Protein AF-J9E7L3-F1 (afdb_monomer_lite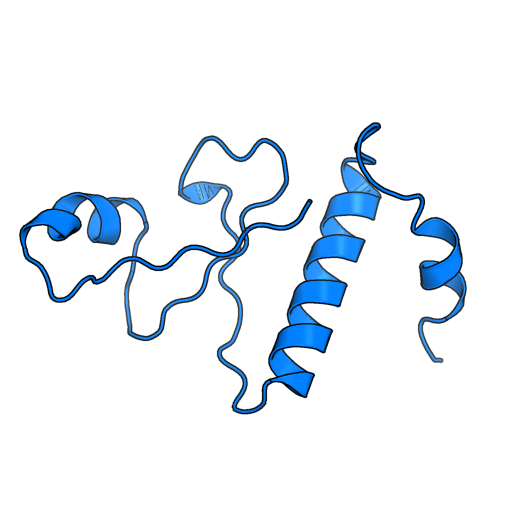)

Structure (mmCIF, N/CA/C/O backbone):
data_AF-J9E7L3-F1
#
_entry.id   AF-J9E7L3-F1
#
loop_
_atom_site.group_PDB
_atom_site.id
_atom_site.type_symbol
_atom_site.label_atom_id
_atom_site.label_alt_id
_atom_site.label_comp_id
_atom_site.label_asym_id
_atom_site.label_entity_id
_atom_site.label_seq_id
_atom_site.pdbx_PDB_ins_code
_atom_site.Cartn_x
_atom_site.Cartn_y
_atom_site.Cartn_z
_atom_site.occupancy
_atom_site.B_iso_or_equiv
_atom_site.auth_seq_id
_atom_site.auth_comp_id
_atom_site.auth_asym_id
_atom_site.auth_atom_id
_atom_site.pdbx_PDB_model_num
ATOM 1 N N . MET A 1 1 ? -14.263 -5.400 2.554 1.00 71.50 1 MET A N 1
ATOM 2 C CA . MET A 1 1 ? -13.179 -6.408 2.613 1.00 71.50 1 MET A CA 1
ATOM 3 C C . MET A 1 1 ? -11.896 -5.731 2.170 1.00 71.50 1 MET A C 1
ATOM 5 O O . MET A 1 1 ? -11.941 -5.010 1.183 1.00 71.50 1 MET A O 1
ATOM 9 N N . VAL A 1 2 ? -10.802 -5.911 2.908 1.00 85.44 2 VAL A N 1
ATOM 10 C CA . VAL A 1 2 ? -9.475 -5.413 2.511 1.00 85.44 2 VAL A CA 1
ATOM 11 C C . VAL A 1 2 ? -8.864 -6.424 1.549 1.00 85.44 2 VAL A C 1
ATOM 13 O O . VAL A 1 2 ? -8.965 -7.627 1.793 1.00 85.44 2 VAL A O 1
ATOM 16 N N . GLN A 1 3 ? -8.262 -5.950 0.463 1.00 91.69 3 GLN A N 1
ATOM 17 C CA . GLN A 1 3 ? -7.612 -6.795 -0.535 1.00 91.69 3 GLN A CA 1
ATOM 18 C C . GLN A 1 3 ? -6.122 -6.476 -0.585 1.00 91.69 3 GLN A C 1
ATOM 20 O O . GLN A 1 3 ? -5.726 -5.317 -0.476 1.00 91.69 3 GLN A O 1
ATOM 25 N N . LEU A 1 4 ? -5.309 -7.519 -0.741 1.00 93.44 4 LEU A N 1
ATOM 26 C CA . LEU A 1 4 ? -3.871 -7.408 -0.942 1.00 93.44 4 LEU A CA 1
ATOM 27 C C . LEU A 1 4 ? -3.546 -7.870 -2.361 1.00 93.44 4 LEU A C 1
ATOM 29 O O . LEU A 1 4 ? -4.035 -8.909 -2.800 1.00 93.44 4 LEU A O 1
ATOM 33 N N . ALA A 1 5 ? -2.704 -7.109 -3.051 1.00 94.94 5 ALA A N 1
ATOM 34 C CA . ALA A 1 5 ? -2.197 -7.441 -4.372 1.00 94.94 5 ALA A CA 1
ATOM 35 C C . ALA A 1 5 ? -0.688 -7.191 -4.427 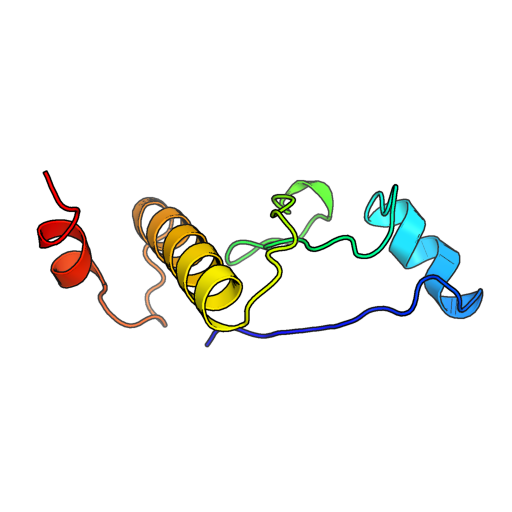1.00 94.94 5 ALA A C 1
ATOM 37 O O . ALA A 1 5 ? -0.150 -6.395 -3.655 1.00 94.94 5 ALA A O 1
ATOM 38 N N . VAL A 1 6 ? -0.016 -7.877 -5.349 1.00 95.88 6 VAL A N 1
ATOM 39 C CA . VAL A 1 6 ? 1.418 -7.724 -5.609 1.00 95.88 6 VAL A CA 1
ATOM 40 C C . VAL A 1 6 ? 1.651 -7.591 -7.107 1.00 95.88 6 VAL A C 1
ATOM 42 O O . VAL A 1 6 ? 0.976 -8.238 -7.905 1.00 95.88 6 VAL A O 1
ATOM 45 N N . VAL A 1 7 ? 2.612 -6.752 -7.483 1.00 97.06 7 VAL A N 1
ATOM 46 C CA . VAL A 1 7 ? 3.043 -6.548 -8.869 1.00 97.06 7 VAL A CA 1
ATOM 47 C C . VAL A 1 7 ? 4.549 -6.762 -8.918 1.00 97.06 7 VAL A C 1
ATOM 49 O O . VAL A 1 7 ? 5.289 -6.160 -8.140 1.00 97.06 7 VAL A O 1
ATOM 52 N N . ASN A 1 8 ? 5.008 -7.630 -9.818 1.00 97.31 8 ASN A N 1
ATOM 53 C CA . ASN A 1 8 ? 6.431 -7.869 -10.017 1.00 97.31 8 ASN A CA 1
ATOM 54 C C . ASN A 1 8 ? 7.004 -6.854 -11.015 1.00 97.31 8 ASN A C 1
ATOM 56 O O . ASN A 1 8 ? 6.914 -7.062 -12.223 1.00 97.31 8 ASN A O 1
ATOM 60 N N . CYS A 1 9 ? 7.625 -5.786 -10.516 1.00 97.19 9 CYS A N 1
ATOM 61 C CA . CYS A 1 9 ? 8.244 -4.759 -11.361 1.00 97.19 9 CYS A CA 1
ATOM 62 C C . CYS A 1 9 ? 9.589 -5.166 -11.985 1.00 97.19 9 CYS A C 1
ATOM 64 O O . CYS A 1 9 ? 10.156 -4.379 -12.736 1.00 97.19 9 CYS A O 1
ATOM 66 N N . ALA A 1 10 ? 10.102 -6.368 -11.697 1.00 97.06 10 ALA A N 1
ATOM 67 C CA . ALA A 1 10 ? 11.241 -6.924 -12.427 1.00 97.06 10 ALA A CA 1
ATOM 68 C C . ALA A 1 10 ? 10.826 -7.574 -13.762 1.00 97.06 10 ALA A C 1
ATOM 70 O O . ALA A 1 10 ? 11.684 -7.876 -14.586 1.00 97.06 10 ALA A O 1
ATOM 71 N N . ASP A 1 11 ? 9.526 -7.805 -13.971 1.00 97.94 11 ASP A N 1
ATOM 72 C CA . ASP A 1 11 ? 8.985 -8.315 -15.230 1.00 97.94 11 ASP A CA 1
ATOM 73 C C . ASP A 1 11 ? 8.708 -7.145 -16.197 1.00 97.94 11 ASP A C 1
ATOM 75 O O . ASP A 1 11 ? 7.907 -6.267 -15.850 1.00 97.94 11 ASP A O 1
ATOM 79 N N . PRO A 1 12 ? 9.307 -7.123 -17.407 1.00 97.31 12 PRO A N 1
ATOM 80 C CA . PRO A 1 12 ? 9.053 -6.085 -18.409 1.00 97.31 12 PRO A CA 1
ATOM 81 C C . PRO A 1 12 ? 7.572 -5.919 -18.773 1.00 97.31 12 PRO A C 1
ATOM 83 O O . PRO A 1 12 ? 7.140 -4.816 -19.102 1.00 97.31 12 PRO A O 1
ATOM 86 N N . LEU A 1 13 ? 6.758 -6.977 -18.660 1.00 98.25 13 LEU A N 1
ATOM 87 C CA . LEU A 1 13 ? 5.313 -6.895 -18.906 1.00 98.25 13 LEU A CA 1
ATOM 88 C C . LEU A 1 13 ? 4.603 -5.928 -17.945 1.00 98.25 13 LEU A C 1
ATOM 90 O O . LEU A 1 13 ? 3.548 -5.388 -18.278 1.00 98.25 13 LEU A O 1
ATOM 94 N N . ASN A 1 14 ? 5.181 -5.683 -16.766 1.00 97.75 14 ASN A N 1
ATOM 95 C CA . ASN A 1 14 ? 4.631 -4.789 -15.749 1.00 97.75 14 ASN A CA 1
ATOM 96 C C . ASN A 1 14 ? 5.248 -3.384 -15.778 1.00 97.75 14 ASN A C 1
ATOM 98 O O . ASN A 1 14 ? 4.873 -2.555 -14.946 1.00 97.75 14 ASN A O 1
ATOM 102 N N . GLU A 1 15 ? 6.158 -3.086 -16.711 1.00 96.44 15 GLU A N 1
ATOM 103 C CA . GLU A 1 15 ? 6.903 -1.822 -16.747 1.00 96.44 15 GLU A CA 1
ATOM 104 C C . GLU A 1 15 ? 5.968 -0.604 -16.741 1.00 96.44 15 GLU A C 1
ATOM 106 O O . GLU A 1 15 ? 6.082 0.262 -15.869 1.00 96.44 15 GLU A O 1
ATOM 111 N N . ILE A 1 16 ? 4.976 -0.583 -17.640 1.00 97.00 16 ILE A N 1
ATOM 112 C CA . ILE A 1 16 ? 3.994 0.509 -17.734 1.00 97.00 16 ILE A CA 1
ATOM 113 C C . ILE A 1 16 ? 3.218 0.647 -16.420 1.00 97.00 16 ILE A C 1
ATOM 115 O O . ILE A 1 16 ? 3.020 1.760 -15.933 1.00 97.00 16 ILE A O 1
ATOM 119 N N . THR A 1 17 ? 2.812 -0.467 -15.805 1.00 95.81 17 THR A N 1
ATOM 120 C CA . THR A 1 17 ? 2.075 -0.472 -14.531 1.00 95.81 17 THR A CA 1
ATOM 121 C C . THR A 1 17 ? 2.914 0.120 -13.401 1.00 95.81 17 THR A C 1
ATOM 123 O O . THR A 1 17 ? 2.412 0.937 -12.624 1.00 95.81 17 THR A O 1
ATOM 126 N N . CYS A 1 18 ? 4.192 -0.249 -13.317 1.00 96.50 18 CYS A N 1
ATOM 127 C CA . CYS A 1 18 ? 5.115 0.213 -12.282 1.00 96.50 18 CYS A CA 1
ATOM 128 C C . CYS A 1 18 ? 5.501 1.687 -12.464 1.00 96.50 18 CYS A C 1
ATOM 130 O O . CYS A 1 18 ? 5.508 2.433 -11.483 1.00 96.50 18 CYS A O 1
ATOM 132 N N . GLN A 1 19 ? 5.727 2.136 -13.703 1.00 95.44 19 GLN A N 1
ATOM 133 C CA . GLN A 1 19 ? 5.947 3.551 -14.027 1.00 95.44 19 GLN A CA 1
ATOM 134 C C . GLN A 1 19 ? 4.708 4.400 -13.710 1.00 95.44 19 GLN A C 1
ATOM 136 O O . GLN A 1 19 ? 4.807 5.405 -13.007 1.00 95.44 19 GLN A O 1
ATOM 141 N N . THR A 1 20 ? 3.525 3.953 -14.145 1.00 95.62 20 THR A N 1
ATOM 142 C CA . THR A 1 20 ? 2.237 4.624 -13.887 1.00 95.62 20 THR A CA 1
ATOM 143 C C . THR A 1 20 ? 1.934 4.739 -12.392 1.00 95.62 20 THR A C 1
ATOM 145 O O . THR A 1 20 ? 1.338 5.715 -11.944 1.00 95.62 20 THR A O 1
ATOM 148 N N . ASN A 1 21 ? 2.375 3.762 -11.596 1.00 95.06 21 ASN A N 1
ATOM 149 C CA . ASN A 1 21 ? 2.260 3.789 -10.141 1.00 95.06 21 ASN A CA 1
ATOM 150 C C . ASN A 1 21 ? 3.487 4.387 -9.442 1.00 95.06 21 ASN A C 1
ATOM 152 O O . ASN A 1 21 ? 3.569 4.294 -8.220 1.00 95.06 21 ASN A O 1
ATOM 156 N N . SER A 1 22 ? 4.415 5.011 -10.168 1.00 95.06 22 SER A N 1
ATOM 157 C CA . SER A 1 22 ? 5.605 5.657 -9.604 1.00 95.06 22 SER A CA 1
ATOM 158 C C . SER A 1 22 ? 6.344 4.759 -8.602 1.00 95.06 22 SER A C 1
ATOM 160 O O . SER A 1 22 ? 6.644 5.179 -7.488 1.00 95.06 22 SER A O 1
ATOM 162 N N . ALA A 1 23 ? 6.584 3.495 -8.957 1.00 93.19 23 ALA A N 1
ATOM 163 C CA . ALA A 1 23 ? 7.371 2.585 -8.131 1.00 93.19 23 ALA A CA 1
ATOM 164 C C . ALA A 1 23 ? 8.861 2.970 -8.200 1.00 93.19 23 ALA A C 1
ATOM 166 O O . ALA A 1 23 ? 9.579 2.535 -9.094 1.00 93.19 23 ALA A O 1
ATOM 167 N N . LEU A 1 24 ? 9.301 3.839 -7.281 1.00 87.69 24 LEU A N 1
ATOM 168 C CA . LEU A 1 24 ? 10.638 4.460 -7.307 1.00 87.69 24 LEU A CA 1
ATOM 169 C C . LEU A 1 24 ? 11.745 3.605 -6.668 1.00 87.69 24 LEU A C 1
ATOM 171 O O . LEU A 1 24 ? 12.924 3.820 -6.933 1.00 87.69 24 LEU A O 1
ATOM 175 N N . PHE A 1 25 ? 11.379 2.675 -5.791 1.00 91.06 25 PHE A N 1
ATOM 176 C CA . PHE A 1 25 ? 12.285 1.777 -5.072 1.00 91.06 25 PHE A CA 1
ATOM 177 C C . PHE A 1 25 ? 11.565 0.462 -4.773 1.00 91.06 25 PHE A C 1
ATOM 179 O O . PHE A 1 25 ? 10.375 0.345 -5.043 1.00 91.06 25 PHE A O 1
ATOM 186 N N . PHE A 1 26 ? 12.257 -0.540 -4.226 1.00 92.94 26 PHE A N 1
ATOM 187 C CA . PHE A 1 26 ? 11.639 -1.829 -3.908 1.00 92.94 26 PHE A CA 1
ATOM 188 C C . PHE A 1 26 ? 12.052 -2.343 -2.518 1.00 92.94 26 PHE A C 1
ATOM 190 O O . PHE A 1 26 ? 13.223 -2.214 -2.162 1.00 92.94 26 PHE A O 1
ATOM 197 N N . PRO A 1 27 ? 11.127 -2.964 -1.756 1.00 93.12 27 PRO A N 1
ATOM 198 C CA . PRO A 1 27 ? 9.692 -3.041 -2.040 1.00 93.12 27 PRO A CA 1
ATOM 199 C C . PRO A 1 27 ? 9.010 -1.668 -1.891 1.00 93.12 27 PRO A C 1
ATOM 201 O O . PRO A 1 27 ? 9.366 -0.885 -1.016 1.00 93.12 27 PRO A O 1
ATOM 204 N N . TYR A 1 28 ? 8.016 -1.389 -2.739 1.00 94.62 28 TYR A N 1
ATOM 205 C CA . TYR A 1 28 ? 7.192 -0.180 -2.655 1.00 94.62 28 TYR A CA 1
ATOM 206 C C . TYR A 1 28 ? 5.747 -0.564 -2.393 1.00 94.62 28 TYR A C 1
ATOM 208 O O . TYR A 1 28 ? 5.122 -1.245 -3.207 1.00 94.62 28 TYR A O 1
ATOM 216 N N . ILE A 1 29 ? 5.232 -0.157 -1.236 1.00 94.62 29 ILE A N 1
ATOM 217 C CA . ILE A 1 29 ? 3.900 -0.535 -0.776 1.00 94.62 29 ILE A CA 1
ATOM 218 C C . ILE A 1 29 ? 3.002 0.697 -0.810 1.00 94.62 29 ILE A C 1
ATOM 220 O O . ILE A 1 29 ? 3.361 1.770 -0.326 1.00 94.62 29 ILE A O 1
ATOM 224 N N . LYS A 1 30 ? 1.814 0.525 -1.386 1.00 95.12 30 LYS A N 1
ATOM 225 C CA . LYS A 1 30 ? 0.804 1.568 -1.526 1.00 95.12 30 LYS A CA 1
ATOM 226 C C . LYS A 1 30 ? -0.515 1.120 -0.910 1.00 95.12 30 LYS A C 1
ATOM 228 O O . LYS A 1 30 ? -1.003 0.034 -1.216 1.00 95.12 30 LYS A O 1
ATOM 233 N N . TYR A 1 31 ? -1.102 1.977 -0.083 1.00 95.25 31 TYR A N 1
ATOM 234 C CA . TYR A 1 31 ? -2.486 1.857 0.361 1.00 95.25 31 TYR A CA 1
ATOM 235 C C . TYR A 1 31 ? -3.391 2.617 -0.608 1.00 95.25 31 TYR A C 1
ATOM 237 O O . TYR A 1 31 ? -3.175 3.801 -0.853 1.00 95.25 31 TYR A O 1
ATOM 245 N N . PHE A 1 32 ? -4.414 1.952 -1.136 1.00 95.25 32 PHE A N 1
ATOM 246 C CA . PHE A 1 32 ? -5.440 2.577 -1.965 1.00 95.25 32 PHE A CA 1
ATOM 247 C C . PHE A 1 32 ? -6.727 2.686 -1.141 1.00 95.25 32 PHE A C 1
ATOM 249 O O . PHE A 1 32 ? -7.326 1.648 -0.845 1.00 95.25 32 PHE A O 1
ATOM 256 N N . PRO A 1 33 ? -7.155 3.905 -0.757 1.00 92.75 33 PRO A N 1
ATOM 257 C CA . PRO A 1 33 ? -8.441 4.109 -0.104 1.00 92.75 33 PRO A CA 1
ATOM 258 C C . PRO A 1 33 ? -9.606 3.584 -0.939 1.00 92.75 33 PRO A C 1
ATOM 260 O O . PRO A 1 33 ? -9.495 3.427 -2.164 1.00 92.75 33 PRO A O 1
ATOM 263 N N . GLN A 1 34 ? -10.749 3.354 -0.297 1.00 88.44 34 GLN A N 1
ATOM 264 C CA . GLN A 1 34 ? -11.940 2.935 -1.030 1.00 88.44 34 GLN A CA 1
ATOM 265 C C . GLN A 1 34 ? -12.280 3.928 -2.162 1.00 88.44 34 GLN A C 1
ATOM 267 O O . GLN A 1 34 ? -12.157 5.138 -2.002 1.00 88.44 34 GLN A O 1
ATOM 272 N N . ASN A 1 35 ? -12.719 3.401 -3.311 1.00 87.38 35 ASN A N 1
ATOM 273 C CA . ASN A 1 35 ? -13.058 4.161 -4.523 1.00 87.38 35 ASN A CA 1
ATOM 274 C C . ASN A 1 35 ? -11.876 4.896 -5.182 1.00 87.38 35 ASN A C 1
ATOM 276 O O . ASN A 1 35 ? -12.090 5.768 -6.022 1.00 87.38 35 ASN A O 1
ATOM 280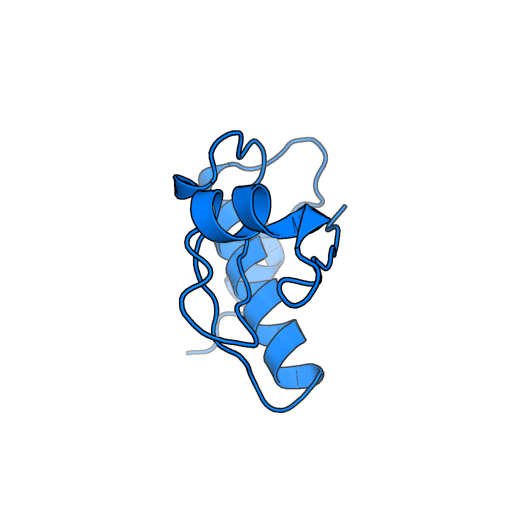 N N . SER A 1 36 ? -10.635 4.520 -4.863 1.00 91.62 36 SER A N 1
ATOM 281 C CA . SER A 1 36 ? -9.465 4.970 -5.622 1.00 91.62 36 SER A CA 1
ATOM 282 C C . SER A 1 36 ? -9.536 4.473 -7.065 1.00 91.62 36 SER A C 1
ATOM 284 O O . SER A 1 36 ? -9.542 3.267 -7.309 1.00 91.62 36 SER A O 1
ATOM 286 N N . SER A 1 37 ? -9.554 5.399 -8.021 1.00 91.12 37 SER A N 1
ATOM 287 C CA . SER A 1 37 ? -9.560 5.098 -9.459 1.00 91.12 37 SER A CA 1
ATOM 288 C C . SER A 1 37 ? -8.304 5.594 -10.177 1.00 91.12 37 SER A C 1
ATOM 290 O O . SER A 1 37 ? -8.131 5.326 -11.364 1.00 91.12 37 SER A O 1
ATOM 292 N N . ASN A 1 38 ? -7.432 6.327 -9.479 1.00 93.25 38 ASN A N 1
ATOM 293 C CA . ASN A 1 38 ? -6.206 6.888 -10.026 1.00 93.25 38 ASN A CA 1
ATOM 294 C C . ASN A 1 38 ? -4.981 6.457 -9.186 1.00 93.25 38 ASN A C 1
ATOM 296 O O . ASN A 1 38 ? -5.054 6.484 -7.955 1.00 93.25 38 ASN A O 1
ATOM 300 N N . PRO A 1 39 ? -3.835 6.125 -9.813 1.00 91.75 39 PRO A N 1
ATOM 301 C CA . PRO A 1 39 ? -2.575 5.823 -9.118 1.00 91.75 39 PRO A CA 1
ATOM 302 C C . PRO A 1 39 ? -2.123 6.877 -8.094 1.00 91.75 39 PRO A C 1
ATOM 304 O O . PRO A 1 39 ? -1.437 6.542 -7.124 1.00 91.75 39 PRO A O 1
ATOM 307 N N . ASN A 1 40 ? -2.522 8.137 -8.293 1.00 92.88 40 ASN A N 1
ATOM 308 C CA . ASN A 1 40 ? -2.215 9.268 -7.416 1.00 92.88 40 ASN A CA 1
ATOM 309 C C . ASN A 1 40 ? -3.092 9.325 -6.157 1.00 92.88 40 ASN A C 1
ATOM 311 O O . ASN A 1 40 ? -2.783 10.077 -5.240 1.00 92.88 40 ASN A O 1
ATOM 315 N N . ASN A 1 41 ? -4.184 8.554 -6.089 1.00 92.88 41 ASN A N 1
ATOM 316 C CA . ASN A 1 41 ? -4.981 8.435 -4.862 1.00 92.88 41 ASN A CA 1
ATOM 317 C C . ASN A 1 41 ? -4.293 7.554 -3.812 1.00 92.88 41 ASN A C 1
ATOM 319 O O . ASN A 1 41 ? -4.700 7.537 -2.652 1.00 92.88 41 ASN A O 1
ATOM 323 N N . ALA A 1 42 ? -3.274 6.803 -4.225 1.00 93.94 42 ALA A N 1
ATOM 324 C CA . ALA A 1 42 ? -2.569 5.889 -3.359 1.00 93.94 42 ALA A CA 1
ATOM 325 C C . ALA A 1 42 ? -1.656 6.625 -2.378 1.00 93.94 42 ALA A C 1
ATOM 327 O O . ALA A 1 42 ? -0.936 7.552 -2.751 1.00 93.94 42 ALA A O 1
ATOM 328 N N . ILE A 1 43 ? -1.616 6.136 -1.146 1.00 93.69 43 ILE A N 1
ATOM 329 C CA . ILE A 1 43 ? -0.738 6.640 -0.096 1.00 93.69 43 ILE A CA 1
ATOM 330 C C . ILE A 1 43 ? 0.429 5.654 0.047 1.00 93.69 43 ILE A C 1
ATOM 332 O O . ILE A 1 43 ? 0.186 4.480 0.346 1.00 93.69 43 ILE A O 1
ATOM 336 N N . PRO A 1 44 ? 1.686 6.075 -0.184 1.00 93.94 44 PRO A N 1
ATOM 337 C CA . PRO A 1 44 ? 2.847 5.242 0.106 1.00 93.94 44 PRO A CA 1
ATOM 338 C C . PRO A 1 44 ? 2.895 4.921 1.600 1.00 93.94 44 PRO A C 1
ATOM 340 O O . PRO A 1 44 ? 2.720 5.817 2.425 1.00 93.94 44 PRO A O 1
ATOM 343 N N . ILE A 1 45 ? 3.135 3.659 1.948 1.00 94.25 45 ILE A N 1
ATOM 344 C CA . ILE A 1 45 ? 3.277 3.232 3.343 1.00 94.25 45 ILE A CA 1
ATOM 345 C C . ILE A 1 45 ? 4.648 2.606 3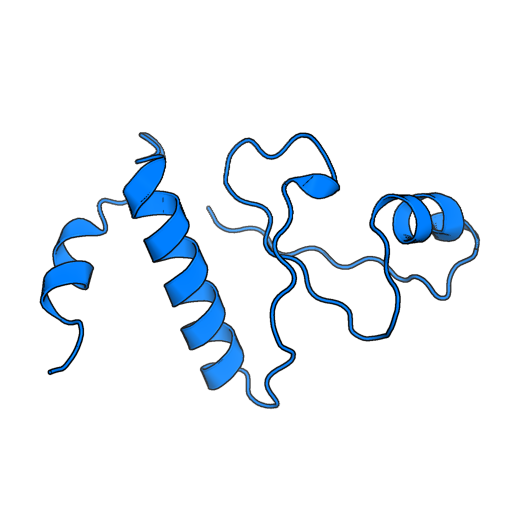.579 1.00 94.25 45 ILE A C 1
ATOM 347 O O . ILE A 1 45 ? 5.250 2.023 2.675 1.00 94.25 45 ILE A O 1
ATOM 351 N N . GLU A 1 46 ? 5.143 2.739 4.805 1.00 92.00 46 GLU A N 1
ATOM 352 C CA . GLU A 1 46 ? 6.455 2.229 5.191 1.00 92.00 46 GLU A CA 1
ATOM 353 C C . GLU A 1 46 ? 6.520 0.698 5.169 1.00 92.00 46 GLU A C 1
ATOM 355 O O . GLU A 1 46 ? 5.553 -0.012 5.455 1.00 92.00 46 GLU A O 1
ATOM 360 N N . THR A 1 47 ? 7.710 0.179 4.873 1.00 91.31 47 THR A N 1
ATOM 361 C CA . THR A 1 47 ? 8.008 -1.253 4.912 1.00 91.31 47 THR A CA 1
ATOM 362 C C . THR A 1 47 ? 8.534 -1.624 6.295 1.00 91.31 47 THR A C 1
ATOM 364 O O . THR A 1 47 ? 9.718 -1.450 6.595 1.00 91.31 47 THR A O 1
ATOM 367 N N . LEU A 1 48 ? 7.655 -2.139 7.153 1.00 92.69 48 LEU A N 1
ATOM 368 C CA . LEU A 1 48 ? 8.018 -2.571 8.501 1.00 92.69 48 LEU A CA 1
ATOM 369 C C . LEU A 1 48 ? 8.517 -4.022 8.502 1.00 92.69 48 LEU A C 1
ATOM 371 O O . LEU A 1 48 ? 7.966 -4.895 7.838 1.00 92.69 48 LEU A O 1
ATOM 375 N N . GLN A 1 49 ? 9.536 -4.299 9.318 1.00 91.06 49 GLN A N 1
ATOM 376 C CA . GLN A 1 49 ? 10.247 -5.589 9.351 1.00 91.06 49 GLN A CA 1
ATOM 377 C C . GLN A 1 49 ? 9.463 -6.736 10.018 1.00 91.06 49 GLN A C 1
ATOM 379 O O . GLN A 1 49 ? 9.970 -7.847 10.145 1.00 91.06 49 GLN A O 1
ATOM 384 N N . SER A 1 50 ? 8.235 -6.494 10.487 1.00 95.75 50 SER A N 1
ATOM 385 C CA . SER A 1 50 ? 7.423 -7.521 11.144 1.00 95.75 50 SER A CA 1
ATOM 386 C C . SER A 1 50 ? 5.986 -7.514 10.648 1.00 95.75 50 SER A C 1
ATOM 388 O O . SER A 1 50 ? 5.393 -6.459 10.420 1.00 95.75 50 SER A O 1
ATOM 390 N N . VAL A 1 51 ? 5.391 -8.708 10.574 1.00 94.88 51 VAL A N 1
ATOM 391 C CA . VAL A 1 51 ? 3.971 -8.887 10.232 1.00 94.88 51 VAL A CA 1
ATOM 392 C C . VAL A 1 51 ? 3.076 -8.109 11.194 1.00 94.88 51 VAL A C 1
ATOM 394 O O . VAL A 1 51 ? 2.107 -7.487 10.771 1.00 94.88 51 VAL A O 1
ATOM 397 N N . ARG A 1 52 ? 3.420 -8.103 12.489 1.00 96.25 52 ARG A N 1
ATOM 398 C CA . ARG A 1 52 ? 2.698 -7.326 13.500 1.00 96.25 52 ARG A CA 1
ATOM 399 C C . ARG A 1 52 ? 2.735 -5.833 13.184 1.00 96.25 52 ARG A C 1
ATOM 401 O O . ARG A 1 52 ? 1.678 -5.221 13.146 1.00 96.25 52 ARG A O 1
ATOM 408 N N . GLY A 1 53 ? 3.922 -5.278 12.931 1.00 95.56 53 GLY A N 1
ATOM 409 C CA . GLY A 1 53 ? 4.076 -3.863 12.592 1.00 95.56 53 GLY A CA 1
ATOM 410 C C . GLY A 1 53 ? 3.291 -3.494 11.336 1.00 95.56 53 GLY A C 1
ATOM 411 O O . GLY A 1 53 ? 2.503 -2.556 11.365 1.00 95.56 53 GLY A O 1
ATOM 412 N N . MET A 1 54 ? 3.422 -4.289 10.270 1.00 94.69 54 MET A N 1
ATOM 413 C CA . MET A 1 54 ? 2.658 -4.085 9.033 1.00 94.69 54 MET A CA 1
ATOM 414 C C . MET A 1 54 ? 1.146 -4.128 9.270 1.00 94.69 54 MET A C 1
ATOM 416 O O . MET A 1 54 ? 0.422 -3.271 8.772 1.00 94.69 54 MET A O 1
ATOM 420 N N . ARG A 1 55 ? 0.650 -5.096 10.050 1.00 94.38 55 ARG A N 1
ATOM 421 C CA . ARG A 1 55 ? -0.776 -5.195 10.394 1.00 94.38 55 ARG A CA 1
ATOM 422 C C . ARG A 1 55 ? -1.253 -3.973 11.175 1.00 94.38 55 ARG A C 1
ATOM 424 O O . ARG A 1 55 ? -2.338 -3.468 10.891 1.00 94.38 55 ARG A O 1
ATOM 431 N N . ASP A 1 56 ? -0.475 -3.522 12.153 1.00 94.06 56 ASP A N 1
ATOM 432 C CA . ASP A 1 56 ? -0.830 -2.376 12.988 1.00 94.06 56 ASP A CA 1
ATOM 433 C C . ASP A 1 56 ? -0.874 -1.087 12.125 1.00 94.06 56 ASP A C 1
ATOM 435 O O . ASP A 1 56 ? -1.859 -0.350 12.193 1.00 94.06 56 ASP A O 1
ATOM 439 N N . LEU A 1 57 ? 0.085 -0.896 11.205 1.00 94.44 57 LEU A N 1
ATOM 440 C CA . LEU A 1 57 ? 0.098 0.202 10.222 1.00 94.44 57 LEU A CA 1
ATOM 441 C C . LEU A 1 57 ? -1.095 0.153 9.251 1.00 94.44 57 LEU A C 1
ATOM 443 O O . LEU A 1 57 ? -1.791 1.148 9.064 1.00 94.44 57 LEU A O 1
ATOM 447 N N . ILE A 1 58 ? -1.377 -1.007 8.648 1.00 93.81 58 ILE A N 1
ATOM 448 C CA . ILE A 1 58 ? -2.526 -1.180 7.740 1.00 93.81 58 ILE A CA 1
ATOM 449 C C . ILE A 1 58 ? -3.841 -0.886 8.475 1.00 93.81 58 ILE A C 1
ATOM 451 O O . ILE A 1 58 ? -4.739 -0.260 7.914 1.00 93.81 58 ILE A O 1
ATOM 455 N N . THR A 1 59 ? -3.951 -1.304 9.739 1.00 92.94 59 THR A N 1
ATOM 456 C CA . THR A 1 59 ? -5.128 -1.022 10.572 1.00 92.94 59 THR A CA 1
ATOM 457 C C . THR A 1 59 ? -5.309 0.480 10.776 1.00 92.94 59 THR A C 1
ATOM 459 O O . THR A 1 59 ? -6.427 0.976 10.659 1.00 92.94 59 THR A O 1
ATOM 462 N N . GLU A 1 60 ? -4.229 1.220 11.033 1.00 92.31 60 GLU A N 1
ATOM 463 C CA . GLU A 1 60 ? -4.290 2.678 11.146 1.00 92.31 60 GLU A CA 1
ATOM 464 C C . GLU A 1 60 ? -4.776 3.336 9.847 1.00 92.31 60 GLU A C 1
ATOM 466 O O . GLU A 1 60 ? -5.691 4.160 9.892 1.00 92.31 60 GLU A O 1
ATOM 471 N N . MET A 1 61 ? -4.258 2.909 8.692 1.00 93.19 61 MET A N 1
ATOM 472 C CA . MET A 1 61 ? -4.689 3.418 7.381 1.00 93.19 61 MET A CA 1
ATOM 473 C C . MET A 1 61 ? -6.182 3.177 7.119 1.00 93.19 61 MET A C 1
ATOM 475 O O . MET A 1 61 ? -6.889 4.083 6.680 1.00 93.19 61 MET A O 1
ATOM 479 N N . ILE A 1 62 ? -6.683 1.985 7.455 1.00 92.19 62 ILE A N 1
ATOM 480 C CA . ILE A 1 62 ? -8.107 1.629 7.342 1.00 92.19 62 ILE A CA 1
ATOM 481 C C . ILE A 1 62 ? -8.971 2.521 8.238 1.00 92.19 62 ILE A C 1
ATOM 483 O O . ILE A 1 62 ? -10.034 2.975 7.817 1.00 92.19 62 ILE A O 1
ATOM 487 N N . LEU A 1 63 ? -8.541 2.775 9.478 1.00 91.94 63 LEU A N 1
ATOM 488 C CA . LEU A 1 63 ? -9.286 3.623 10.412 1.00 91.94 63 LEU A CA 1
ATOM 489 C C . LEU A 1 63 ? -9.310 5.088 9.963 1.00 91.94 63 LEU A C 1
ATOM 491 O O . LEU A 1 63 ? -10.331 5.759 10.141 1.00 91.94 63 LEU A O 1
ATOM 495 N N . LEU A 1 64 ? -8.217 5.577 9.372 1.00 90.75 64 LEU A N 1
ATOM 496 C CA . LEU A 1 64 ? -8.156 6.907 8.768 1.00 90.75 64 LEU A CA 1
ATOM 497 C C . LEU A 1 64 ? -9.122 7.017 7.581 1.00 90.75 64 LEU A C 1
ATOM 499 O O . LEU A 1 64 ? -9.950 7.927 7.568 1.00 90.75 64 LEU A O 1
ATOM 503 N N . ASP A 1 65 ? -9.089 6.060 6.652 1.00 91.50 65 ASP A N 1
ATOM 504 C CA . ASP A 1 65 ? -9.994 5.999 5.496 1.00 91.50 65 ASP A CA 1
ATOM 505 C C . ASP A 1 65 ? -11.471 5.938 5.929 1.00 91.50 65 ASP A C 1
ATOM 507 O O . ASP A 1 65 ? -12.301 6.759 5.525 1.00 91.50 65 ASP A O 1
ATOM 511 N N . TYR A 1 66 ? -11.789 5.044 6.872 1.00 91.56 66 TYR A N 1
ATOM 512 C CA . TYR A 1 66 ? -13.130 4.923 7.445 1.00 91.56 66 TYR A CA 1
ATOM 51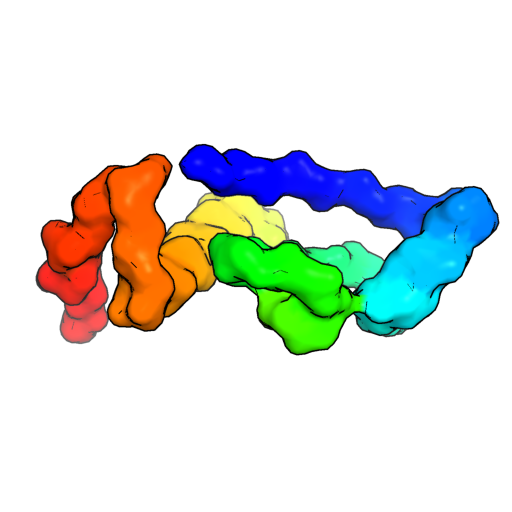3 C C . TYR A 1 66 ? -13.616 6.228 8.086 1.00 91.56 66 TYR A C 1
ATOM 515 O O . TYR A 1 66 ? -14.796 6.565 7.968 1.00 91.56 66 TYR A O 1
ATOM 523 N N . SER A 1 67 ? -12.730 6.980 8.749 1.00 89.88 67 SER A N 1
ATOM 524 C CA . SER A 1 67 ? -13.111 8.221 9.430 1.00 89.88 67 SER A CA 1
ATOM 525 C C . SER A 1 67 ? -13.643 9.300 8.481 1.00 89.88 67 SER A C 1
ATOM 527 O O . SER A 1 67 ? -14.455 10.122 8.912 1.00 89.88 67 SER A O 1
ATOM 529 N N . VAL A 1 68 ? -13.229 9.256 7.210 1.00 88.12 68 VAL A N 1
ATOM 530 C CA . VAL A 1 68 ? -13.624 10.203 6.161 1.00 88.12 68 VAL A CA 1
ATOM 531 C C . VAL A 1 68 ? -14.775 9.647 5.324 1.00 88.12 68 VAL A C 1
ATOM 533 O O . VAL A 1 68 ? -15.794 10.315 5.166 1.00 88.12 68 VAL A O 1
ATOM 536 N N . ASN A 1 69 ? -14.636 8.420 4.817 1.00 86.88 69 ASN A N 1
ATOM 537 C CA . ASN A 1 69 ? -15.518 7.891 3.773 1.00 86.88 69 ASN A CA 1
ATOM 538 C C . ASN A 1 69 ? -16.716 7.094 4.307 1.00 86.88 69 ASN A C 1
ATOM 540 O O . ASN A 1 69 ? -17.721 6.978 3.611 1.00 86.88 69 ASN A O 1
ATOM 544 N N . ARG A 1 70 ? -16.619 6.550 5.530 1.00 88.19 70 ARG A N 1
ATOM 545 C CA . ARG A 1 70 ? -17.661 5.747 6.210 1.00 88.19 70 ARG A CA 1
ATOM 546 C C . ARG A 1 70 ? -18.436 4.799 5.272 1.00 88.19 70 ARG A C 1
ATOM 548 O O . ARG A 1 70 ? -19.652 4.940 5.117 1.00 88.19 70 ARG A O 1
ATOM 555 N N . PRO A 1 71 ? -17.760 3.818 4.651 1.00 85.69 71 PRO A N 1
ATOM 556 C CA . PRO A 1 71 ? -18.382 2.943 3.667 1.00 85.69 71 PRO A CA 1
ATOM 557 C C . PRO A 1 71 ? -19.537 2.142 4.262 1.00 85.69 71 PRO A C 1
ATOM 559 O O . PRO A 1 71 ? -19.362 1.461 5.272 1.00 85.69 71 PRO A O 1
ATOM 562 N N . SER A 1 72 ? -20.698 2.137 3.606 1.00 88.25 72 SER A N 1
ATOM 563 C CA . SER A 1 72 ? -21.871 1.384 4.082 1.00 88.25 72 SER A CA 1
ATOM 564 C C . SER A 1 72 ? -21.664 -0.135 4.083 1.00 88.25 72 SER A C 1
ATOM 566 O O . SER A 1 72 ? -22.336 -0.852 4.819 1.00 88.25 72 SER A O 1
ATOM 568 N N . ASN A 1 73 ? -20.726 -0.636 3.276 1.00 88.75 73 ASN A N 1
ATOM 569 C CA . ASN A 1 73 ? -20.382 -2.053 3.173 1.00 88.75 73 ASN A CA 1
ATOM 570 C C . ASN A 1 73 ? -19.220 -2.481 4.090 1.00 88.75 73 ASN A C 1
ATOM 572 O O . ASN A 1 73 ? -18.693 -3.587 3.933 1.00 88.75 73 ASN A O 1
ATOM 576 N N . TRP A 1 74 ? -18.767 -1.612 4.996 1.00 89.31 74 TRP A N 1
ATOM 577 C CA . TRP A 1 74 ? -17.731 -1.922 5.984 1.00 89.31 74 TRP A CA 1
ATOM 578 C C . TRP A 1 74 ? -18.337 -2.068 7.388 1.00 89.31 74 TRP A C 1
ATOM 580 O O . TRP A 1 74 ? -19.388 -1.493 7.669 1.00 89.31 74 TRP A O 1
ATOM 590 N N . PRO A 1 75 ? -17.692 -2.824 8.297 1.00 90.44 75 PRO A N 1
ATOM 591 C CA . PRO A 1 75 ? -18.088 -2.844 9.702 1.00 90.44 75 PRO A CA 1
ATOM 592 C C . PRO A 1 75 ? -17.975 -1.453 10.341 1.00 90.44 75 PRO A C 1
ATOM 594 O O . PRO A 1 75 ? -17.125 -0.651 9.957 1.00 90.44 75 PRO A O 1
ATOM 597 N N . ASN A 1 76 ? -18.787 -1.185 11.366 1.00 89.94 76 ASN A N 1
ATOM 598 C CA . ASN A 1 76 ? -18.665 0.048 12.139 1.00 89.94 76 ASN A CA 1
ATOM 599 C C . ASN A 1 76 ? -17.408 0.001 13.022 1.00 89.94 76 ASN A C 1
ATOM 601 O O . ASN A 1 76 ? -17.344 -0.812 13.941 1.00 89.94 76 ASN A O 1
ATOM 605 N N . PHE A 1 77 ? -16.449 0.900 12.785 1.00 90.25 77 PHE A N 1
ATOM 606 C CA . PHE A 1 77 ? -15.201 0.998 13.551 1.00 90.25 77 PHE A CA 1
ATOM 607 C C . 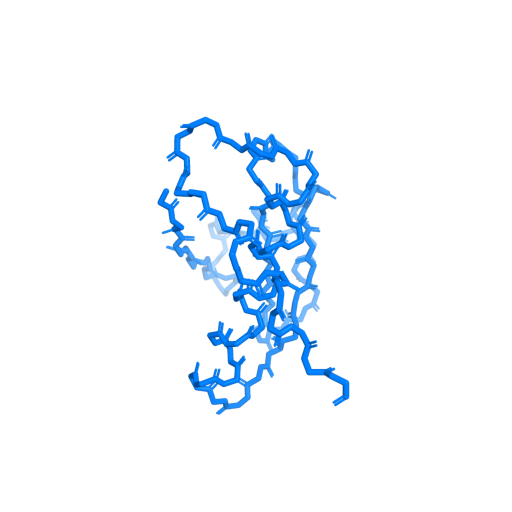PHE A 1 77 ? -15.172 2.122 14.604 1.00 90.25 77 PHE A C 1
ATOM 609 O O . PHE A 1 77 ? -14.138 2.333 15.241 1.00 90.25 77 PHE A O 1
ATOM 616 N N . ASP A 1 78 ? -16.280 2.829 14.851 1.00 88.94 78 ASP A N 1
ATOM 617 C CA . ASP A 1 78 ? -16.330 3.969 15.787 1.00 88.94 78 ASP A CA 1
ATOM 618 C C . ASP A 1 78 ? -15.903 3.582 17.216 1.00 88.94 78 ASP A C 1
ATOM 620 O O . ASP A 1 78 ? -15.338 4.396 17.953 1.00 88.94 78 ASP A O 1
ATOM 624 N N . PHE A 1 79 ? -16.117 2.320 17.603 1.00 86.06 79 PHE A N 1
ATOM 625 C CA . PHE A 1 79 ? -15.717 1.800 18.910 1.00 86.06 79 PHE A CA 1
ATOM 626 C C . PHE A 1 79 ? -14.192 1.744 19.095 1.00 86.06 79 PHE A C 1
ATOM 628 O O . PHE A 1 79 ? -13.715 1.903 20.216 1.00 86.06 79 PHE A O 1
ATOM 635 N N . LEU A 1 80 ? -13.419 1.584 18.015 1.00 83.56 80 LEU A N 1
ATOM 636 C CA . LEU A 1 80 ? -11.954 1.525 18.065 1.00 83.56 80 LEU A CA 1
ATOM 637 C C . LEU A 1 80 ? -11.331 2.902 18.319 1.00 83.56 80 LEU A C 1
ATOM 639 O O . LEU A 1 80 ? -10.263 2.999 18.924 1.00 83.56 80 LEU A O 1
ATOM 643 N N . ARG A 1 81 ? -12.019 3.989 17.939 1.00 65.12 81 ARG A N 1
ATOM 644 C CA . ARG A 1 81 ? -11.521 5.360 18.134 1.00 65.12 81 ARG A CA 1
ATOM 645 C C . ARG A 1 81 ? -11.451 5.766 19.610 1.00 65.12 81 ARG A C 1
ATOM 647 O O . ARG A 1 81 ? -10.654 6.632 19.957 1.00 65.12 81 ARG A O 1
ATOM 654 N N . LYS A 1 82 ? -12.232 5.115 20.483 1.00 54.47 82 LYS A N 1
ATOM 655 C CA . LYS A 1 82 ? -12.201 5.327 21.944 1.00 54.47 82 LYS A CA 1
ATOM 656 C C . LYS A 1 82 ? -10.954 4.744 22.626 1.00 54.47 82 LYS A C 1
ATOM 658 O O . LYS A 1 82 ? -10.725 5.049 23.789 1.00 54.47 82 LYS A O 1
ATOM 663 N N . TYR A 1 83 ? -10.148 3.948 21.917 1.00 52.94 83 TYR A N 1
ATOM 664 C CA . TYR A 1 83 ? -8.961 3.276 22.458 1.00 52.94 83 TYR A CA 1
ATOM 665 C C . TYR A 1 83 ? -7.631 3.810 21.904 1.00 52.94 83 TYR A C 1
ATOM 667 O O . TYR A 1 83 ? -6.594 3.178 22.122 1.00 52.94 83 TYR A O 1
ATOM 675 N N . LYS A 1 84 ? -7.614 4.967 21.215 1.00 48.84 84 LYS A N 1
ATOM 676 C CA . LYS A 1 84 ? -6.344 5.674 20.976 1.00 48.84 84 LYS A CA 1
ATOM 677 C C . LYS A 1 84 ? -5.772 6.055 22.345 1.00 48.84 84 LYS A C 1
ATOM 679 O O . LYS A 1 84 ? -6.326 6.911 23.028 1.00 48.84 84 LYS A O 1
ATOM 684 N N . ARG A 1 85 ? -4.728 5.328 22.757 1.00 43.25 85 ARG A N 1
ATOM 685 C CA . ARG A 1 85 ? -3.989 5.537 24.004 1.00 43.25 85 ARG A CA 1
ATOM 686 C C . ARG A 1 85 ? -3.585 7.008 24.122 1.00 43.25 85 ARG A C 1
ATOM 688 O O . ARG A 1 85 ? -3.015 7.553 23.179 1.00 43.25 85 ARG A O 1
ATOM 695 N N . VAL A 1 86 ? -3.921 7.587 25.275 1.00 39.09 86 VAL A N 1
ATOM 696 C CA . VAL A 1 86 ? -3.185 8.699 25.893 1.00 39.09 86 VAL A CA 1
ATOM 697 C C . VAL A 1 86 ? -1.721 8.297 26.032 1.00 39.09 86 VAL A C 1
ATOM 699 O O . VAL A 1 86 ? -1.486 7.105 26.350 1.00 39.09 86 VAL A O 1
#

Radius of gyration: 14.96 Å; chains: 1; bounding box: 34×19×45 Å

Sequence (86 aa):
MVQLAVVNCADPLNEITCQTNSALFFPYIKYFPQNSSNPNNAIPIETLQSVRGMRDLITEMILLDYSVNRPSNWPNFDFLRKYKRV

Secondary structure (DSSP, 8-state):
--------TTSGGGHHHHHHTT--SSS-EEE--TT--SGGGPEEE---SSHHHHHHHHHHHHHHHHHHH--TTS---TTGGGG---

Foldseek 3Di:
DDDDDDDDCVDPVCVVVCVQLVVPDPPWDWDAAPPDPGSVSTDTDDDDPDPVVVVVRVVVVNVVSCVPPVDPPDDDPPVVVVPPDD

pLDDT: mean 89.6, std 11.57, range [39.09, 98.25]

Organism: Wuchereria bancrofti (NCBI:txid6293)